Protein AF-A0AAD0PCD1-F1 (afdb_monomer_lite)

pLDDT: mean 81.21, std 13.16, range [48.69, 95.88]

Secondary structure (DSSP, 8-state):
------PPPHHHHHHHTT-BTTB-SHHHHHHHHHHHHHHHGGGHHHHHHHHHHHHHHHHHHTT-

Radius of gyration: 15.74 Å; chains: 1; bounding box: 49×14×34 Å

InterPro domains:
  IPR019493 Bacteriocin, class IIb, lactacin-related [PF10439] (1-61)

Structure (mmCIF, N/CA/C/O backbone):
data_AF-A0AAD0PCD1-F1
#
_entry.id   AF-A0AAD0PCD1-F1
#
loop_
_atom_site.group_PDB
_atom_site.id
_atom_site.type_symbol
_atom_site.label_atom_id
_atom_site.label_alt_id
_atom_site.label_comp_id
_atom_site.label_asym_id
_atom_site.label_entity_id
_atom_site.label_seq_id
_atom_site.pdbx_PDB_ins_code
_atom_site.Cartn_x
_atom_site.Cartn_y
_atom_site.Cartn_z
_atom_site.occupancy
_atom_site.B_iso_or_equiv
_atom_site.auth_seq_id
_atom_site.auth_comp_id
_atom_site.auth_asym_id
_atom_site.auth_atom_id
_atom_site.pdbx_PDB_model_num
ATOM 1 N N . MET A 1 1 ? -41.940 -2.727 4.304 1.00 48.69 1 MET A N 1
ATOM 2 C CA . MET A 1 1 ? -40.722 -2.483 5.101 1.00 48.69 1 MET A CA 1
ATOM 3 C C . MET A 1 1 ? -40.295 -1.055 4.824 1.00 48.69 1 MET A C 1
ATOM 5 O O . MET A 1 1 ? -39.913 -0.767 3.699 1.00 48.69 1 MET A O 1
ATOM 9 N N . GLU A 1 2 ? -40.480 -0.148 5.782 1.00 50.25 2 GLU A N 1
ATOM 10 C CA . GLU A 1 2 ? -39.955 1.217 5.672 1.00 50.25 2 GLU A CA 1
ATOM 11 C C . GLU A 1 2 ? -38.431 1.174 5.816 1.00 50.25 2 GLU A C 1
ATOM 13 O O . GLU A 1 2 ? -37.915 0.685 6.821 1.00 50.25 2 GLU A O 1
ATOM 18 N N . ASN A 1 3 ? -37.707 1.671 4.813 1.00 60.94 3 ASN A N 1
ATOM 19 C CA . ASN A 1 3 ? -36.264 1.859 4.912 1.00 60.94 3 ASN A CA 1
ATOM 20 C C . ASN A 1 3 ? -36.004 3.104 5.770 1.00 60.94 3 ASN A C 1
ATOM 22 O O . ASN A 1 3 ? -36.075 4.230 5.279 1.00 60.94 3 ASN A O 1
ATOM 26 N N . LYS A 1 4 ? -35.741 2.909 7.066 1.00 66.38 4 LYS A N 1
ATOM 27 C CA . LYS A 1 4 ? -35.255 3.982 7.940 1.00 66.38 4 LYS A CA 1
ATOM 28 C C . LYS A 1 4 ? -33.809 4.296 7.572 1.00 66.38 4 LYS A C 1
ATOM 30 O O . LYS A 1 4 ? -32.939 3.441 7.703 1.00 66.38 4 LYS A O 1
ATOM 35 N N . PHE A 1 5 ? -33.558 5.526 7.136 1.00 66.12 5 PHE A N 1
ATOM 36 C CA . PHE A 1 5 ? -32.201 6.042 7.010 1.00 66.12 5 PHE A CA 1
ATOM 37 C C . PHE A 1 5 ? -31.623 6.232 8.412 1.00 66.12 5 PHE A C 1
ATOM 39 O O . PHE A 1 5 ? -32.151 7.010 9.206 1.00 66.12 5 PHE A O 1
ATOM 46 N N . VAL A 1 6 ? -30.562 5.489 8.718 1.00 75.12 6 VAL A N 1
ATOM 47 C CA . VAL A 1 6 ? -29.820 5.589 9.976 1.00 75.12 6 VAL A CA 1
ATOM 48 C C . VAL A 1 6 ? -28.464 6.198 9.647 1.00 75.12 6 VAL A C 1
ATOM 50 O O . VAL A 1 6 ? -27.739 5.674 8.803 1.00 75.12 6 VAL A O 1
ATOM 53 N N . THR A 1 7 ? -28.133 7.329 10.263 1.00 78.25 7 THR A N 1
ATOM 54 C CA . THR A 1 7 ? -26.785 7.901 10.189 1.00 78.25 7 THR A CA 1
ATOM 55 C C . THR A 1 7 ? -25.863 7.109 11.102 1.00 78.25 7 THR A C 1
ATOM 57 O O . THR A 1 7 ? -26.089 7.066 12.309 1.00 78.25 7 THR A O 1
ATOM 60 N N . LEU A 1 8 ? -24.847 6.485 10.511 1.00 73.12 8 LEU A N 1
ATOM 61 C CA . LEU A 1 8 ? -23.795 5.772 11.227 1.00 73.12 8 LEU A CA 1
ATOM 62 C C . LEU A 1 8 ? -22.817 6.769 11.855 1.00 73.12 8 LEU A C 1
ATOM 64 O O . LEU A 1 8 ? -22.535 7.824 11.278 1.00 73.12 8 LEU A O 1
ATOM 68 N N . THR A 1 9 ? -22.281 6.421 13.019 1.00 76.56 9 THR A N 1
ATOM 69 C CA . THR A 1 9 ? -21.140 7.136 13.611 1.00 76.56 9 THR A CA 1
ATOM 70 C C . THR A 1 9 ? -19.868 6.902 12.785 1.00 76.56 9 THR A C 1
ATOM 72 O O . THR A 1 9 ? -19.791 5.922 12.050 1.00 76.56 9 THR A O 1
ATOM 75 N N . GLU A 1 10 ? -18.849 7.768 12.890 1.00 66.44 10 GLU A N 1
ATOM 76 C CA . GLU A 1 10 ? -17.577 7.576 12.160 1.00 66.44 10 GLU A CA 1
ATOM 77 C C . GLU A 1 10 ? -16.938 6.211 12.452 1.00 66.44 10 GLU A C 1
ATOM 79 O O . GLU A 1 10 ? -16.402 5.571 11.550 1.00 66.44 10 GLU A O 1
ATOM 84 N N . GLU A 1 11 ? -17.050 5.738 13.692 1.00 65.88 11 GLU A N 1
ATOM 85 C CA . GLU A 1 11 ? -16.521 4.452 14.139 1.00 65.88 11 GLU A CA 1
ATOM 86 C C . GLU A 1 11 ? -17.279 3.272 13.505 1.00 65.88 11 GLU A C 1
ATOM 88 O O . GLU A 1 11 ? -16.660 2.348 12.977 1.00 65.88 11 GLU A O 1
ATOM 93 N N . GLU A 1 12 ? -18.610 3.332 13.429 1.00 69.69 12 GLU A N 1
ATOM 94 C CA . GLU A 1 12 ? -19.416 2.343 12.694 1.00 69.69 12 GLU A CA 1
ATOM 95 C C . GLU A 1 12 ? -19.181 2.414 11.182 1.00 69.69 12 GLU A C 1
ATOM 97 O O . GLU A 1 12 ? -19.169 1.390 10.493 1.00 69.69 12 GLU A O 1
ATOM 102 N N . LEU A 1 13 ? -18.922 3.615 10.664 1.00 69.50 13 LEU A N 1
ATOM 103 C CA . LEU A 1 13 ? -18.496 3.819 9.288 1.00 69.50 13 LEU A CA 1
ATOM 104 C C . LEU A 1 13 ? -17.181 3.082 9.021 1.00 69.50 13 LEU A C 1
ATOM 106 O O . LEU A 1 13 ? -17.032 2.476 7.960 1.00 69.50 13 LEU A O 1
ATOM 110 N N . THR A 1 14 ? -16.244 3.068 9.979 1.00 66.00 14 THR A N 1
ATOM 111 C CA . THR A 1 14 ? -14.992 2.316 9.817 1.00 66.00 14 THR A CA 1
ATOM 112 C C . THR A 1 14 ? -15.229 0.817 9.671 1.00 66.00 14 THR A C 1
ATOM 114 O O . THR A 1 14 ? -14.534 0.201 8.871 1.00 66.00 14 THR A O 1
ATOM 117 N N . LEU A 1 15 ? -16.238 0.235 10.330 1.00 64.06 15 LEU A N 1
ATOM 118 C CA . LEU A 1 15 ? -16.592 -1.183 10.166 1.00 64.06 15 LEU A CA 1
ATOM 119 C C . LEU A 1 15 ? -17.134 -1.480 8.762 1.00 64.06 15 LEU A C 1
ATOM 121 O O . LEU A 1 15 ? -16.751 -2.478 8.153 1.00 64.06 15 LEU A O 1
ATOM 125 N N . VAL A 1 16 ? -17.973 -0.593 8.219 1.00 66.31 16 VAL A N 1
ATOM 126 C CA . VAL A 1 16 ? -18.495 -0.711 6.844 1.00 66.31 16 VAL A CA 1
ATOM 127 C C . VAL A 1 16 ? -17.377 -0.544 5.808 1.00 66.31 16 VAL A C 1
ATOM 129 O O . VAL A 1 16 ? -17.352 -1.247 4.800 1.00 66.31 16 VAL A O 1
ATOM 132 N N . TYR A 1 17 ? -16.416 0.340 6.075 1.00 66.12 17 TYR A N 1
ATOM 133 C CA . TYR A 1 17 ? -15.259 0.598 5.215 1.00 66.12 17 TYR A CA 1
ATOM 134 C C . TYR A 1 17 ? -14.091 -0.394 5.401 1.00 66.12 17 TYR A C 1
ATOM 136 O O . TYR A 1 17 ? -13.017 -0.1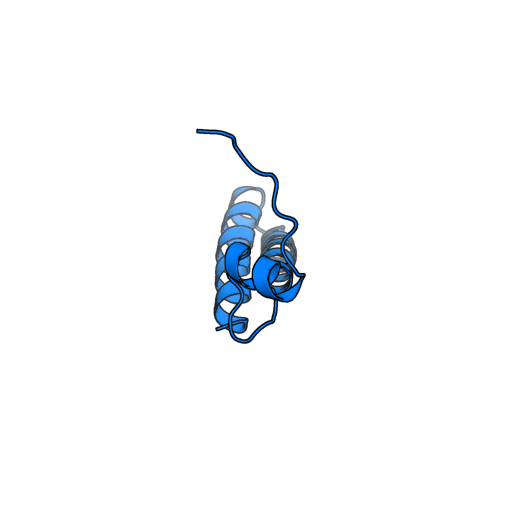85 4.835 1.00 66.12 17 TYR A O 1
ATOM 144 N N . GLY A 1 18 ? -14.275 -1.484 6.156 1.00 63.81 18 GLY A N 1
ATOM 145 C CA . GLY A 1 18 ? -13.267 -2.545 6.309 1.00 63.81 18 GLY A CA 1
ATOM 146 C C . GLY A 1 18 ? -12.129 -2.215 7.283 1.00 63.81 18 GLY A C 1
ATOM 147 O O . GLY A 1 18 ? -11.011 -2.700 7.127 1.00 63.81 18 GLY A O 1
ATOM 148 N N . GLY A 1 19 ? -12.392 -1.362 8.267 1.00 62.47 19 GLY A N 1
ATOM 149 C CA . GLY A 1 19 ? -11.479 -0.978 9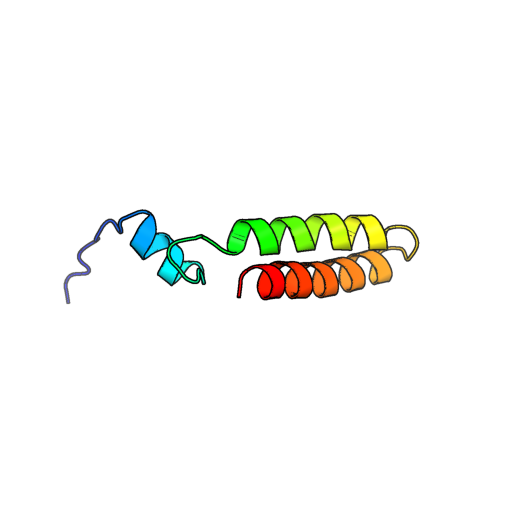.336 1.00 62.47 19 GLY A CA 1
ATOM 150 C C . GLY A 1 19 ? -11.350 -2.027 10.441 1.00 62.47 19 GLY A C 1
ATOM 151 O O . GLY A 1 19 ? -12.320 -2.691 10.808 1.00 62.47 19 GLY A O 1
ATOM 152 N N . LYS A 1 20 ? -10.151 -2.142 11.021 1.00 65.00 20 LYS A N 1
ATOM 153 C CA . LYS A 1 20 ? -9.869 -2.970 12.201 1.00 65.00 20 LYS A CA 1
ATOM 154 C C . LYS A 1 20 ? -9.441 -2.065 13.360 1.00 65.00 20 LYS A C 1
ATOM 156 O O . LYS A 1 20 ? -8.592 -1.196 13.194 1.00 65.00 20 LYS A O 1
ATOM 161 N N . GLY A 1 21 ? -10.052 -2.240 14.535 1.00 67.25 21 GLY A N 1
ATOM 162 C CA . GLY A 1 21 ? -9.718 -1.463 15.741 1.00 67.25 21 GLY A CA 1
ATOM 163 C C . GLY A 1 21 ? -10.139 0.016 15.712 1.00 67.25 21 GLY A C 1
ATOM 164 O O . GLY A 1 21 ? -9.421 0.850 16.254 1.00 67.25 21 GLY A O 1
ATOM 165 N N . GLY A 1 22 ? -11.257 0.351 15.052 1.00 64.31 22 GLY A N 1
ATOM 166 C CA . GLY A 1 22 ? -11.810 1.718 15.013 1.00 64.31 22 GLY A CA 1
ATOM 167 C C . GLY A 1 22 ? -11.100 2.679 14.051 1.00 64.31 22 GLY A C 1
ATOM 168 O O . GLY A 1 22 ? -11.366 3.878 14.058 1.00 64.31 22 GLY A O 1
ATOM 169 N N . LYS A 1 23 ? -10.181 2.178 13.214 1.00 66.50 23 LYS A N 1
ATOM 170 C CA . LYS A 1 23 ? -9.480 2.968 12.192 1.00 66.50 23 LYS A CA 1
ATOM 171 C C . LYS A 1 23 ? -9.900 2.528 10.797 1.00 66.50 23 LYS A C 1
ATOM 173 O O . LYS A 1 23 ? -9.904 1.340 10.491 1.00 66.50 23 LYS A O 1
ATOM 178 N N . SER A 1 24 ? -10.208 3.493 9.931 1.00 72.75 24 SER A N 1
ATOM 179 C CA . SER A 1 24 ? -10.487 3.222 8.518 1.00 72.75 24 SER A CA 1
ATOM 180 C C . SER A 1 24 ? -9.217 2.768 7.793 1.00 72.75 24 SER A C 1
ATOM 182 O O . SER A 1 24 ? -8.234 3.509 7.716 1.00 72.75 24 SER A O 1
ATOM 184 N N . CYS A 1 25 ? -9.250 1.564 7.218 1.00 78.31 25 CYS A N 1
ATOM 185 C CA . CYS A 1 25 ? -8.152 1.017 6.416 1.00 78.31 25 CYS A CA 1
ATOM 186 C C . CYS A 1 25 ? -8.126 1.535 4.974 1.00 78.31 25 CYS A C 1
ATOM 188 O O . CYS A 1 25 ? -7.149 1.321 4.254 1.00 78.31 25 CYS A O 1
ATOM 190 N N . VAL A 1 26 ? -9.161 2.277 4.569 1.00 82.06 26 VAL A N 1
ATOM 191 C CA . VAL A 1 26 ? -9.306 2.828 3.217 1.00 82.06 26 VAL A CA 1
ATOM 192 C C . VAL A 1 26 ? -8.166 3.782 2.876 1.00 82.06 26 VAL A C 1
ATOM 194 O O . VAL A 1 26 ? -7.656 3.744 1.763 1.00 82.06 26 VAL A O 1
ATOM 197 N N . ASN A 1 27 ? -7.698 4.587 3.832 1.00 83.88 27 ASN A N 1
ATOM 198 C CA . ASN A 1 27 ? -6.592 5.514 3.580 1.00 83.88 27 ASN A CA 1
ATOM 199 C C . ASN A 1 27 ? -5.283 4.779 3.262 1.00 83.88 27 ASN A C 1
ATOM 201 O O . ASN A 1 27 ? -4.565 5.180 2.349 1.00 83.88 27 ASN A O 1
ATOM 205 N N . ASN A 1 28 ? -4.993 3.676 3.961 1.00 86.62 28 ASN A N 1
ATOM 206 C CA . ASN A 1 28 ? -3.815 2.857 3.669 1.00 86.62 28 ASN A CA 1
ATOM 207 C C . ASN A 1 28 ? -3.969 2.120 2.333 1.00 86.62 28 ASN A C 1
ATOM 209 O O . ASN A 1 28 ? -3.024 2.070 1.552 1.00 86.62 28 ASN A O 1
ATOM 213 N N . PHE A 1 29 ? -5.167 1.611 2.032 1.00 87.62 29 PHE A N 1
ATOM 214 C CA . PHE A 1 29 ? -5.4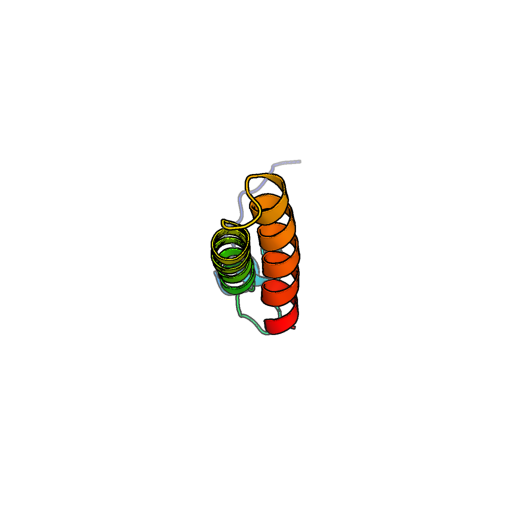90 0.994 0.744 1.00 87.62 29 PHE A CA 1
ATOM 215 C C . PHE A 1 29 ? -5.299 1.964 -0.435 1.00 87.62 29 PHE A C 1
ATOM 217 O O . PHE A 1 29 ? -4.608 1.636 -1.398 1.00 87.62 29 PHE A O 1
ATOM 224 N N . LEU A 1 30 ? -5.860 3.175 -0.348 1.00 88.75 30 LEU A N 1
ATOM 225 C CA . LEU A 1 30 ? -5.752 4.207 -1.387 1.00 88.75 30 LEU A CA 1
ATOM 226 C C . LEU A 1 30 ? -4.332 4.774 -1.494 1.00 88.75 30 LEU A C 1
ATOM 228 O O . LEU A 1 30 ? -3.849 5.025 -2.598 1.00 88.75 30 LEU A O 1
ATOM 232 N N . GLY A 1 31 ? -3.638 4.939 -0.366 1.00 90.88 31 GLY A N 1
ATOM 233 C CA . GLY A 1 31 ? -2.224 5.311 -0.356 1.00 90.88 31 GLY A CA 1
ATOM 234 C C . GLY A 1 31 ? -1.362 4.255 -1.048 1.00 90.88 31 GLY A C 1
ATOM 235 O O . GLY A 1 31 ? -0.531 4.586 -1.893 1.00 90.88 31 GLY A O 1
ATOM 236 N N . GLY A 1 32 ? -1.627 2.980 -0.757 1.00 93.38 32 GLY A N 1
ATOM 237 C CA . GLY A 1 32 ? -1.007 1.840 -1.419 1.00 93.38 32 GLY A CA 1
ATOM 238 C C . GLY A 1 32 ? -1.276 1.818 -2.924 1.00 93.38 32 GLY A C 1
ATOM 239 O O . GLY A 1 32 ? -0.333 1.683 -3.700 1.00 93.38 32 GLY A O 1
ATOM 240 N N . LEU A 1 33 ? -2.527 2.031 -3.347 1.00 93.19 33 LEU A N 1
ATOM 241 C CA . LEU A 1 33 ? -2.904 2.161 -4.760 1.00 93.19 33 LEU A CA 1
ATOM 242 C C . LEU A 1 33 ? -2.056 3.221 -5.473 1.00 93.19 33 LEU A C 1
ATOM 244 O O . LEU A 1 33 ? -1.446 2.934 -6.502 1.00 93.19 33 LEU A O 1
ATOM 248 N N . ALA A 1 34 ? -2.024 4.440 -4.930 1.00 92.94 34 ALA A N 1
ATOM 249 C CA . ALA A 1 34 ? -1.345 5.571 -5.552 1.00 92.94 34 ALA A CA 1
ATOM 250 C C . ALA A 1 34 ? 0.174 5.353 -5.624 1.00 92.94 34 ALA A C 1
ATOM 252 O O . ALA A 1 34 ? 0.779 5.553 -6.679 1.00 92.94 34 ALA A O 1
ATOM 253 N N . ALA A 1 35 ? 0.784 4.890 -4.529 1.00 94.19 35 ALA A N 1
ATOM 254 C CA . ALA A 1 35 ? 2.213 4.595 -4.481 1.00 94.19 35 ALA A CA 1
ATOM 255 C C . ALA A 1 35 ? 2.591 3.448 -5.432 1.00 94.19 35 ALA A C 1
ATOM 257 O O . ALA A 1 35 ? 3.574 3.546 -6.167 1.00 94.19 35 ALA A O 1
ATOM 258 N N . GLY A 1 36 ? 1.782 2.388 -5.465 1.00 94.88 36 GLY A N 1
ATOM 259 C CA . GLY A 1 36 ? 1.973 1.248 -6.352 1.00 94.88 36 GLY A CA 1
ATOM 260 C C . GLY A 1 36 ? 1.838 1.622 -7.829 1.00 94.88 36 GLY A C 1
ATOM 261 O O . GLY A 1 36 ? 2.689 1.255 -8.638 1.00 94.88 36 GLY A O 1
ATOM 262 N N . ALA A 1 37 ? 0.820 2.409 -8.182 1.00 94.25 37 ALA A N 1
ATOM 263 C CA . ALA A 1 37 ? 0.639 2.927 -9.536 1.00 94.25 37 ALA A CA 1
ATOM 264 C C . ALA A 1 37 ? 1.831 3.793 -9.977 1.00 94.25 37 ALA A C 1
ATOM 266 O O . ALA A 1 37 ? 2.340 3.615 -11.084 1.00 94.25 37 ALA A O 1
ATOM 267 N N . ALA A 1 38 ? 2.311 4.684 -9.100 1.00 95.81 38 ALA A N 1
ATOM 268 C CA . ALA A 1 38 ? 3.464 5.542 -9.369 1.00 95.81 38 ALA A CA 1
ATOM 269 C C . ALA A 1 38 ? 4.758 4.733 -9.567 1.00 95.81 38 ALA A C 1
ATOM 271 O O . ALA A 1 38 ? 5.506 4.984 -10.511 1.00 95.81 38 ALA A O 1
ATOM 272 N N . ALA A 1 39 ? 4.998 3.718 -8.732 1.00 95.06 39 ALA A N 1
ATOM 273 C CA . ALA A 1 39 ? 6.141 2.815 -8.878 1.00 95.06 39 ALA A CA 1
ATOM 274 C C . ALA A 1 39 ? 6.074 1.972 -10.166 1.00 95.06 39 ALA A C 1
ATOM 276 O O . ALA A 1 39 ? 7.107 1.578 -10.703 1.00 95.06 39 ALA A O 1
ATOM 277 N N . GLY A 1 40 ? 4.865 1.717 -10.675 1.00 93.62 40 GLY A N 1
ATOM 278 C CA . GLY A 1 40 ? 4.610 0.970 -11.903 1.00 93.62 40 GLY A CA 1
ATOM 279 C C . GLY A 1 40 ? 4.802 1.755 -13.205 1.00 93.62 40 GLY A C 1
ATOM 280 O O . GLY A 1 40 ? 4.877 1.135 -14.267 1.00 93.62 40 GLY A O 1
ATOM 281 N N . VAL A 1 41 ? 4.920 3.089 -13.149 1.00 95.62 41 VAL A N 1
ATOM 282 C CA . VAL A 1 41 ? 5.058 3.970 -14.331 1.00 95.62 41 VAL A CA 1
ATOM 283 C C . VAL A 1 41 ? 6.159 3.528 -15.311 1.00 95.62 41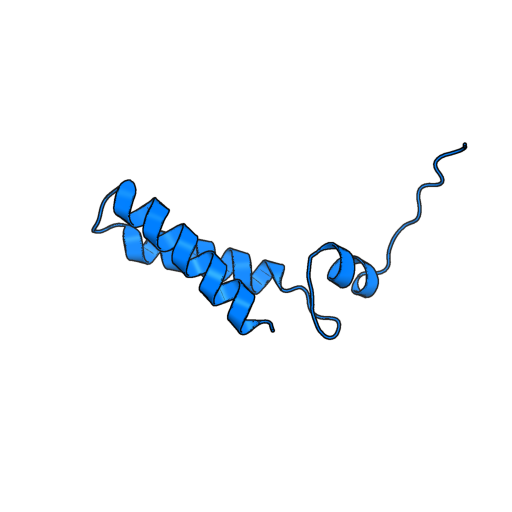 VAL A C 1
ATOM 285 O O . VAL A 1 41 ? 5.884 3.511 -16.513 1.00 95.62 41 VAL A O 1
ATOM 288 N N . PRO A 1 42 ? 7.364 3.101 -14.873 1.00 95.88 42 PRO A N 1
ATOM 289 C CA . PRO A 1 42 ? 8.411 2.636 -15.788 1.00 95.88 42 PRO A CA 1
ATOM 290 C C . PRO A 1 42 ? 8.013 1.413 -16.631 1.00 95.88 42 PRO A C 1
ATOM 292 O O . PRO A 1 42 ? 8.566 1.207 -17.707 1.00 95.88 42 PRO A O 1
ATOM 295 N N . GLY A 1 43 ? 7.051 0.609 -16.166 1.00 92.88 43 GLY A N 1
ATOM 296 C CA . GLY A 1 43 ? 6.521 -0.557 -16.881 1.00 92.88 43 GLY A CA 1
ATOM 297 C C . GLY A 1 43 ? 5.337 -0.248 -17.806 1.00 92.88 43 GLY A C 1
ATOM 298 O O . GLY A 1 43 ? 4.687 -1.176 -18.296 1.00 92.88 43 GLY A O 1
ATOM 299 N N . GLY A 1 44 ? 5.006 1.030 -18.019 1.00 92.88 44 GLY A N 1
ATOM 300 C CA . GLY A 1 44 ? 3.845 1.445 -18.807 1.00 92.88 44 GLY A CA 1
ATOM 301 C C . GLY A 1 44 ? 2.517 1.013 -18.176 1.00 92.88 44 GLY A C 1
ATOM 302 O O . GLY A 1 44 ? 2.431 0.773 -16.975 1.00 92.88 44 GLY A O 1
ATOM 303 N N . ILE A 1 45 ? 1.458 0.894 -18.982 1.00 93.94 45 ILE A N 1
ATOM 304 C CA . ILE A 1 45 ? 0.093 0.607 -18.492 1.00 93.94 45 ILE A CA 1
ATOM 305 C C . ILE A 1 45 ? 0.038 -0.693 -17.674 1.00 93.94 45 ILE A C 1
ATOM 307 O O . ILE A 1 45 ? -0.596 -0.733 -16.622 1.00 93.94 45 ILE A O 1
ATOM 311 N N . VAL A 1 46 ? 0.734 -1.743 -18.119 1.00 95.06 46 VAL A N 1
ATOM 312 C CA . VAL A 1 46 ? 0.771 -3.031 -17.408 1.00 95.06 46 VAL A CA 1
ATOM 313 C C . VAL A 1 46 ? 1.484 -2.889 -16.062 1.00 95.06 46 VAL A C 1
ATOM 315 O O . VAL A 1 46 ? 0.992 -3.401 -15.058 1.00 95.06 46 VAL A O 1
ATOM 318 N N . GLY A 1 47 ? 2.596 -2.148 -16.023 1.00 93.88 47 GLY A N 1
ATOM 319 C CA . GLY A 1 47 ? 3.304 -1.833 -14.783 1.00 93.88 47 GLY A CA 1
ATOM 320 C C . GLY A 1 47 ? 2.448 -1.024 -13.811 1.00 93.88 47 GLY A C 1
ATOM 321 O O . GLY A 1 47 ? 2.397 -1.360 -12.633 1.00 93.88 47 GLY A O 1
ATOM 322 N N . ILE A 1 48 ? 1.716 -0.020 -14.302 1.00 95.19 48 ILE A N 1
ATOM 323 C CA . ILE A 1 48 ? 0.804 0.805 -13.495 1.00 95.19 48 ILE A CA 1
ATOM 324 C C . ILE A 1 48 ? -0.308 -0.053 -12.886 1.00 95.19 48 ILE A C 1
ATOM 326 O O . ILE A 1 48 ? -0.539 0.029 -11.684 1.00 95.19 48 ILE A O 1
ATOM 330 N N . ILE A 1 49 ? -0.970 -0.902 -13.680 1.00 93.69 49 ILE A N 1
ATOM 331 C CA . ILE A 1 49 ? -2.048 -1.780 -13.194 1.00 93.69 49 ILE A CA 1
ATOM 332 C C . ILE A 1 49 ? -1.503 -2.803 -12.188 1.00 93.69 49 ILE A C 1
ATOM 334 O O . ILE A 1 49 ? -2.093 -3.011 -11.127 1.00 93.69 49 ILE A O 1
ATOM 338 N N . GLY A 1 50 ? -0.364 -3.430 -12.496 1.00 94.38 50 GLY A N 1
ATOM 339 C CA . GLY A 1 50 ? 0.274 -4.399 -11.604 1.00 94.38 50 GLY A CA 1
ATOM 340 C C . GLY A 1 50 ? 0.717 -3.767 -10.284 1.00 94.38 50 GLY A C 1
ATOM 341 O O . GLY A 1 50 ? 0.417 -4.292 -9.212 1.00 94.38 50 GLY A O 1
ATOM 342 N N . GLY A 1 51 ? 1.370 -2.608 -10.360 1.00 94.94 51 GLY A N 1
ATOM 343 C CA . GLY A 1 51 ? 1.818 -1.841 -9.204 1.00 94.94 51 GLY A CA 1
ATOM 344 C C . GLY A 1 51 ? 0.653 -1.361 -8.343 1.00 94.94 51 GLY A C 1
ATOM 345 O O . GLY A 1 51 ? 0.678 -1.560 -7.133 1.00 94.94 51 GLY A O 1
ATOM 346 N N . ALA A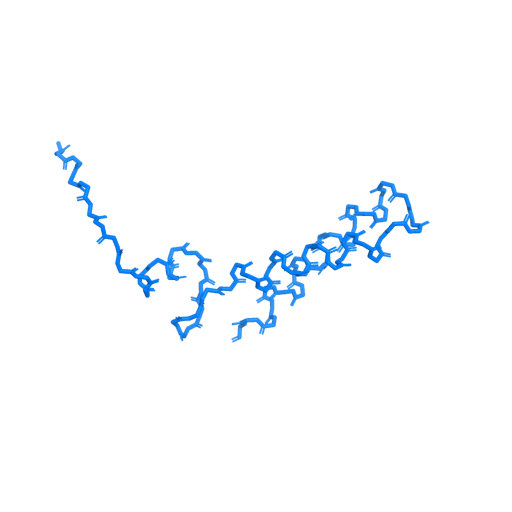 1 52 ? -0.399 -0.814 -8.955 1.00 93.38 52 ALA A N 1
ATOM 347 C CA . ALA A 1 52 ? -1.637 -0.415 -8.287 1.00 93.38 52 ALA A CA 1
ATOM 348 C C . ALA A 1 52 ? -2.253 -1.564 -7.470 1.00 93.38 52 ALA A C 1
ATOM 350 O O . ALA A 1 52 ? -2.565 -1.391 -6.292 1.00 93.38 52 ALA A O 1
ATOM 351 N N . ASN A 1 53 ? -2.376 -2.751 -8.073 1.00 92.25 53 ASN A N 1
ATOM 352 C CA . ASN A 1 53 ? -2.940 -3.929 -7.414 1.00 92.25 53 ASN A CA 1
ATOM 353 C C . ASN A 1 53 ? -2.083 -4.411 -6.238 1.00 92.25 53 ASN A C 1
ATOM 355 O O . ASN A 1 53 ? -2.609 -4.659 -5.153 1.00 92.25 53 ASN A O 1
ATOM 359 N N . LEU A 1 54 ? -0.764 -4.502 -6.425 1.00 93.25 54 LEU A N 1
ATOM 360 C CA . LEU A 1 54 ? 0.166 -4.884 -5.357 1.00 93.25 54 LEU A CA 1
ATOM 361 C C . LEU A 1 54 ? 0.168 -3.862 -4.213 1.00 93.25 54 LEU A C 1
ATOM 363 O O . LEU A 1 54 ? 0.160 -4.238 -3.041 1.00 93.25 54 LEU A O 1
ATOM 367 N N . GLY A 1 55 ? 0.129 -2.576 -4.552 1.00 92.75 55 GLY A N 1
ATOM 368 C CA . GLY A 1 55 ? 0.085 -1.481 -3.595 1.00 92.75 55 GLY A CA 1
ATOM 369 C C . GLY A 1 55 ? -1.197 -1.474 -2.763 1.00 92.75 55 GLY A C 1
ATOM 370 O O . GLY A 1 55 ? -1.120 -1.364 -1.542 1.00 92.75 55 GLY A O 1
ATOM 371 N N . MET A 1 56 ? -2.362 -1.672 -3.388 1.00 91.44 56 MET A N 1
ATOM 372 C CA . MET A 1 56 ? -3.647 -1.822 -2.687 1.00 91.44 56 MET A CA 1
ATOM 373 C C . MET A 1 56 ? -3.604 -2.940 -1.640 1.00 91.44 56 MET A C 1
ATOM 375 O O . MET A 1 56 ? -4.012 -2.735 -0.495 1.00 91.44 56 MET A O 1
ATOM 379 N N . VAL A 1 57 ? -3.074 -4.108 -2.016 1.00 90.19 57 VAL A N 1
ATOM 380 C CA . VAL A 1 57 ? -2.946 -5.260 -1.112 1.00 90.19 57 VAL A CA 1
ATOM 381 C C . VAL A 1 57 ? -1.972 -4.954 0.029 1.00 90.19 57 VAL A C 1
ATOM 383 O O . VAL A 1 57 ? -2.305 -5.193 1.188 1.00 90.19 57 VAL A O 1
ATOM 386 N N . GLY A 1 58 ? -0.806 -4.367 -0.262 1.00 89.44 58 GLY A N 1
ATOM 387 C CA . GLY A 1 58 ? 0.163 -3.980 0.771 1.00 89.44 58 GLY A CA 1
ATOM 388 C C . GLY A 1 58 ? -0.387 -2.937 1.752 1.00 89.44 58 GLY A C 1
ATOM 389 O O . GLY A 1 58 ? -0.183 -3.045 2.964 1.00 89.44 58 GLY A O 1
ATOM 390 N N . GLY A 1 59 ? -1.146 -1.965 1.242 1.00 86.50 59 GLY A N 1
ATOM 391 C CA . GLY A 1 59 ? -1.828 -0.949 2.041 1.00 86.50 59 GLY A CA 1
ATOM 392 C C . GLY A 1 59 ? -2.915 -1.534 2.942 1.00 86.50 59 GLY A C 1
ATOM 393 O O . GLY A 1 59 ? -2.992 -1.191 4.120 1.00 86.50 59 GLY A O 1
ATOM 394 N N . ALA A 1 60 ? -3.715 -2.469 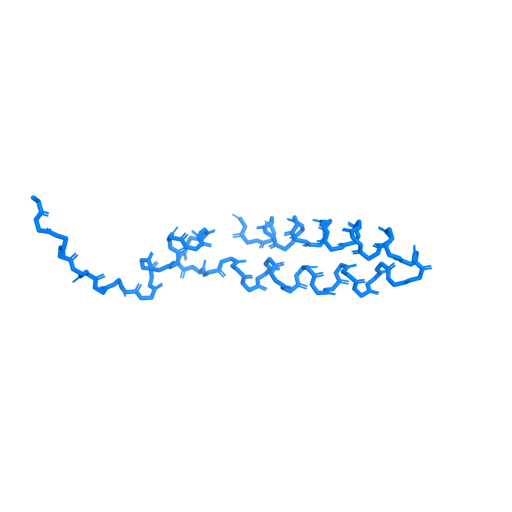2.424 1.00 82.94 60 ALA A N 1
ATOM 395 C CA . ALA A 1 60 ? -4.728 -3.165 3.213 1.00 82.94 60 ALA A CA 1
ATOM 396 C C . ALA A 1 60 ? -4.108 -4.023 4.329 1.00 82.94 60 ALA A C 1
ATOM 398 O O . ALA A 1 60 ? -4.562 -3.957 5.470 1.00 82.94 60 ALA A O 1
ATOM 399 N N . ILE A 1 61 ? -3.047 -4.783 4.028 1.00 84.00 61 ILE A N 1
ATOM 400 C CA . ILE A 1 61 ? -2.368 -5.645 5.012 1.00 84.00 61 ILE A CA 1
ATOM 401 C C . ILE A 1 61 ? -1.725 -4.819 6.127 1.00 84.00 61 ILE A C 1
ATOM 403 O O . ILE A 1 61 ? -1.792 -5.214 7.284 1.00 84.00 61 ILE A O 1
ATOM 407 N N . SER A 1 62 ? -1.160 -3.652 5.807 1.00 82.06 62 SER A N 1
ATOM 408 C CA . SER A 1 62 ? -0.547 -2.755 6.803 1.00 82.06 62 SER A CA 1
ATOM 409 C C . SER A 1 62 ? -1.540 -2.221 7.847 1.00 82.06 62 SER A C 1
ATOM 411 O O . SER A 1 62 ? -1.128 -1.615 8.833 1.00 82.06 62 SER A O 1
ATOM 413 N N . CYS A 1 63 ? -2.842 -2.411 7.621 1.00 74.94 63 CYS A N 1
ATOM 414 C CA . CYS A 1 63 ? -3.912 -1.989 8.514 1.00 74.94 63 CYS A CA 1
ATOM 415 C C . CYS A 1 63 ? -4.520 -3.134 9.356 1.00 74.94 63 CYS A C 1
ATOM 417 O O . CYS A 1 63 ? -5.361 -2.871 10.218 1.00 74.94 63 CYS A O 1
ATOM 419 N N . LEU A 1 64 ? -4.129 -4.392 9.104 1.00 69.12 64 LEU A N 1
ATOM 420 C CA . LEU A 1 64 ? -4.558 -5.569 9.876 1.00 69.12 64 LEU A CA 1
ATOM 421 C C . LEU A 1 64 ? -3.727 -5.759 11.148 1.00 69.12 64 LEU A C 1
ATOM 423 O O . LEU A 1 64 ? -4.311 -6.328 12.106 1.00 69.12 64 LEU A O 1
#

Organism: NCBI:txid1622

Sequence (64 aa):
MENKFVTLTEEELTLVYGGKGGKSCVNNFLGGLAAGAAAGVPGGIVGIIGGANLGMVGGAISCL

Foldseek 3Di:
DDPDDDDDDQQVVLVVQVADPSDNLVVLLVVLLVQQLVCQPVVPPVSNVVRNVRRNVVSSVVRD